Protein AF-A0A2I0DXI6-F1 (afdb_monomer_lite)

pLDDT: mean 88.18, std 17.05, range [41.16, 98.56]

Sequence (54 aa):
MS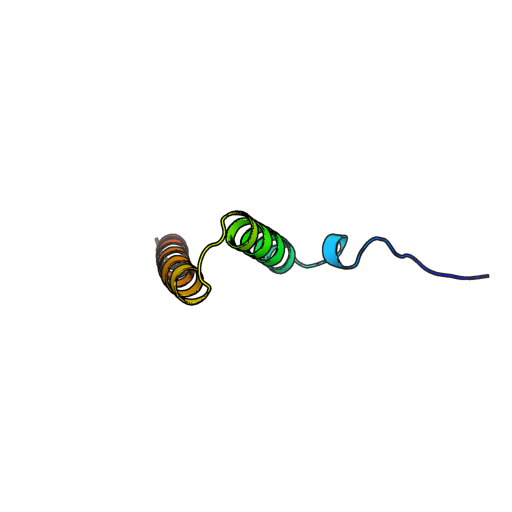DGNNESGLAAAPAEVKLAVDLIFLLESNNIAPEVALAALKIVSADLESKLTA

Foldseek 3Di:
DDDDDPPPVLVVDDPVVVVVVVLVVVCVVVVHDPVRSVVVVVVVVVVVVVVVVD

Radius of gyration: 16.05 Å; chains: 1; bounding box: 28×40×48 Å

Secondary structure (DSSP, 8-state):
------S-TTTTS-HHHHHHHHHHHHHHHTT--HHHHHHHHHHHHHHHHHHHH-

Structure (mmCIF, N/CA/C/O backbone):
data_AF-A0A2I0DXI6-F1
#
_entry.id   AF-A0A2I0DXI6-F1
#
loop_
_atom_site.group_PDB
_atom_site.id
_atom_site.type_symbol
_atom_site.label_atom_id
_atom_site.label_alt_id
_atom_site.label_comp_id
_atom_site.label_asym_id
_atom_site.label_entity_id
_atom_site.label_seq_id
_atom_site.pdbx_PDB_ins_code
_atom_site.Cartn_x
_atom_site.Cartn_y
_atom_site.Cartn_z
_atom_site.occupancy
_atom_site.B_iso_or_equiv
_atom_site.auth_seq_id
_atom_site.auth_comp_id
_atom_site.auth_asym_id
_atom_site.auth_atom_id
_atom_site.pdbx_PDB_model_num
ATOM 1 N N . MET A 1 1 ? -0.172 29.294 -30.915 1.00 41.16 1 MET A N 1
ATOM 2 C CA . MET A 1 1 ? -0.866 28.011 -31.149 1.00 41.16 1 MET A CA 1
ATOM 3 C C . MET A 1 1 ? -0.003 26.945 -30.492 1.00 41.16 1 MET A C 1
ATOM 5 O O . MET A 1 1 ? 1.167 26.904 -30.840 1.00 41.16 1 MET A O 1
ATOM 9 N N . SER A 1 2 ? -0.398 26.504 -29.289 1.00 49.09 2 SER A N 1
ATOM 10 C CA . SER A 1 2 ? -0.793 25.106 -28.970 1.00 49.09 2 SER A CA 1
ATOM 11 C C . SER A 1 2 ? 0.365 24.144 -29.254 1.00 49.09 2 SER A C 1
ATOM 13 O O . SER A 1 2 ?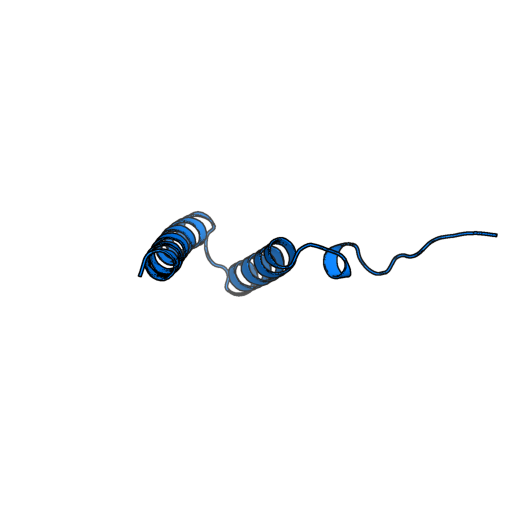 0.786 24.061 -30.395 1.00 49.09 2 SER A O 1
ATOM 15 N N . ASP A 1 3 ? 1.032 23.544 -28.268 1.00 46.56 3 ASP A N 1
ATOM 16 C CA . ASP A 1 3 ? 0.496 22.578 -27.297 1.00 46.56 3 ASP A CA 1
ATOM 17 C C . ASP A 1 3 ? 1.252 22.707 -25.955 1.00 46.56 3 ASP A C 1
ATOM 19 O O . ASP A 1 3 ? 2.452 22.943 -25.931 1.00 46.56 3 ASP A O 1
ATOM 23 N N . GLY A 1 4 ? 0.626 22.691 -24.781 1.00 52.06 4 GLY A N 1
ATOM 24 C CA . GLY A 1 4 ? -0.172 21.584 -24.266 1.00 52.06 4 GLY A CA 1
ATOM 25 C C . GLY A 1 4 ? 0.535 21.074 -23.005 1.00 52.06 4 GLY A C 1
ATOM 26 O O . GLY A 1 4 ? 1.527 20.358 -23.080 1.00 52.06 4 GLY A O 1
ATOM 27 N N . ASN A 1 5 ? 0.054 21.547 -21.861 1.00 57.03 5 ASN A N 1
ATOM 28 C CA . ASN A 1 5 ? 0.518 21.300 -20.500 1.00 57.03 5 ASN A CA 1
ATOM 29 C C . ASN A 1 5 ? 0.908 19.822 -20.244 1.00 57.03 5 ASN A C 1
ATOM 31 O O . ASN A 1 5 ? 0.037 18.988 -20.018 1.00 57.03 5 ASN A O 1
ATOM 35 N N . ASN A 1 6 ? 2.205 19.496 -20.270 1.00 55.81 6 ASN A N 1
ATOM 36 C CA . ASN A 1 6 ? 2.751 18.211 -19.811 1.00 55.81 6 ASN A CA 1
ATOM 37 C C . ASN A 1 6 ? 3.379 18.372 -18.418 1.00 55.81 6 ASN A C 1
ATOM 39 O O . ASN A 1 6 ? 4.475 17.882 -18.154 1.00 55.81 6 ASN A O 1
ATOM 43 N N . GLU A 1 7 ? 2.689 19.058 -17.507 1.00 53.50 7 GLU A N 1
ATOM 44 C CA . GLU A 1 7 ? 2.928 18.850 -16.081 1.00 53.50 7 GLU A CA 1
ATOM 45 C C . GLU A 1 7 ? 2.365 17.470 -15.729 1.00 53.50 7 GLU A C 1
ATOM 47 O O . GLU A 1 7 ? 1.214 17.324 -15.331 1.00 53.50 7 GLU A O 1
ATOM 52 N N . SER A 1 8 ? 3.176 16.4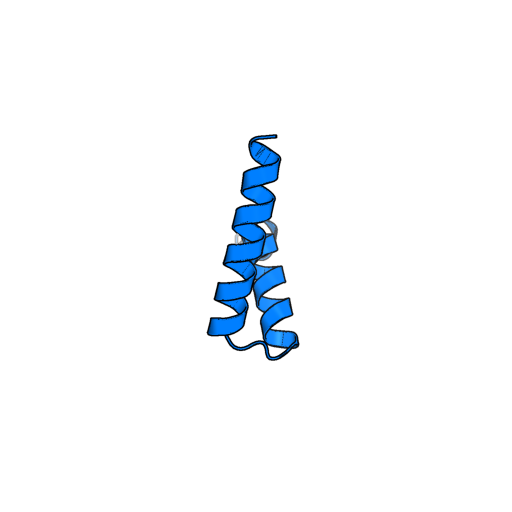52 -16.031 1.00 58.41 8 SER A N 1
ATOM 53 C CA . SER A 1 8 ? 3.234 15.118 -15.438 1.00 58.41 8 SER A CA 1
ATOM 54 C C . SER A 1 8 ? 1.915 14.676 -14.806 1.00 58.41 8 SER A C 1
ATOM 56 O O . SER A 1 8 ? 1.641 15.060 -13.677 1.00 58.41 8 SER A O 1
ATOM 58 N N . GLY A 1 9 ? 1.110 13.840 -15.471 1.00 62.41 9 GLY A N 1
ATOM 59 C CA . GLY A 1 9 ? -0.218 13.428 -14.974 1.00 62.41 9 GLY A CA 1
ATOM 60 C C . GLY A 1 9 ? -0.262 12.930 -13.516 1.00 62.41 9 GLY A C 1
ATOM 61 O O . GLY A 1 9 ? -1.304 13.009 -12.872 1.00 62.41 9 GLY A O 1
ATOM 62 N N . LEU A 1 10 ? 0.877 12.509 -12.953 1.00 70.56 10 LEU A N 1
ATOM 63 C CA . LEU A 1 10 ? 1.036 12.207 -11.532 1.00 70.56 10 LEU A CA 1
ATOM 64 C C . LEU A 1 10 ? 0.938 13.441 -10.610 1.00 70.56 10 LEU A C 1
ATOM 66 O O . LEU A 1 10 ? 0.372 13.332 -9.533 1.00 70.56 10 LEU A O 1
ATOM 70 N N . ALA A 1 11 ? 1.421 14.621 -11.006 1.00 74.31 11 ALA A N 1
ATOM 71 C CA . ALA A 1 11 ? 1.343 15.861 -10.224 1.00 74.31 11 ALA A CA 1
ATOM 72 C C . ALA A 1 11 ? -0.103 16.357 -10.043 1.00 74.31 11 ALA A C 1
ATOM 74 O O . ALA A 1 11 ? -0.440 16.902 -8.990 1.00 74.31 11 ALA A O 1
ATOM 75 N N . ALA A 1 12 ? -0.977 16.094 -11.018 1.00 84.62 12 ALA A N 1
ATOM 76 C CA . ALA A 1 12 ? -2.408 16.396 -10.953 1.00 84.62 12 ALA A CA 1
ATOM 77 C C . ALA A 1 12 ? -3.264 15.241 -10.386 1.00 84.62 12 ALA A C 1
ATOM 79 O O . ALA A 1 12 ? -4.468 15.410 -10.208 1.00 84.62 12 ALA A O 1
ATOM 80 N N . ALA A 1 13 ? -2.672 1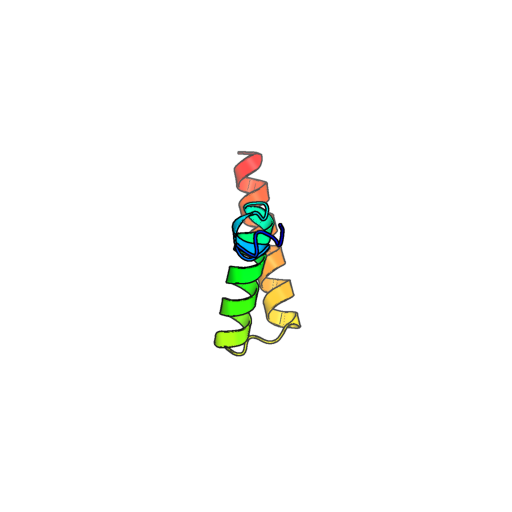4.077 -10.093 1.00 90.94 13 ALA A N 1
ATOM 81 C CA . ALA A 1 13 ? -3.417 12.915 -9.619 1.00 90.94 13 ALA A CA 1
ATOM 82 C C . ALA A 1 13 ? -3.976 13.106 -8.188 1.00 90.94 13 ALA A C 1
ATOM 84 O O . ALA A 1 13 ? -3.399 13.868 -7.394 1.00 90.94 13 ALA A O 1
ATOM 85 N N . PRO A 1 14 ? -5.066 12.392 -7.836 1.00 95.38 14 PRO A N 1
ATOM 86 C CA . PRO A 1 14 ? -5.555 12.299 -6.462 1.00 95.38 14 PRO A CA 1
ATOM 87 C C . PRO A 1 14 ? -4.458 11.854 -5.483 1.00 95.38 14 PRO A C 1
ATOM 89 O O . PRO A 1 14 ? -3.506 11.164 -5.865 1.00 95.38 14 PRO A O 1
ATOM 92 N N . ALA A 1 15 ? -4.574 12.263 -4.219 1.00 93.94 15 ALA A N 1
ATOM 93 C CA . ALA A 1 15 ? -3.541 12.029 -3.208 1.00 93.94 15 ALA A CA 1
ATOM 94 C C . ALA A 1 15 ? -3.284 10.531 -2.975 1.00 93.94 15 ALA A C 1
ATOM 96 O O . ALA A 1 15 ? -2.137 10.107 -2.862 1.00 93.94 15 ALA A O 1
ATOM 97 N N . GLU A 1 16 ? -4.344 9.727 -2.983 1.00 95.00 16 GLU A N 1
ATOM 98 C CA . GLU A 1 16 ? -4.308 8.273 -2.867 1.00 95.00 16 GLU A CA 1
ATOM 99 C C . GLU A 1 16 ? -3.570 7.608 -4.035 1.00 95.00 16 GLU A C 1
ATOM 101 O O . GLU A 1 16 ? -2.831 6.647 -3.830 1.00 95.00 16 GLU A O 1
ATOM 106 N N . VAL A 1 17 ? -3.696 8.155 -5.248 1.00 95.06 17 VAL A N 1
ATOM 107 C CA . VAL A 1 17 ? -3.006 7.638 -6.438 1.00 95.06 17 VAL A CA 1
ATOM 108 C C . VAL A 1 17 ? -1.515 7.948 -6.358 1.00 95.06 17 VAL A C 1
ATOM 110 O O . VAL A 1 17 ? -0.697 7.068 -6.610 1.00 95.06 17 VAL A O 1
ATOM 113 N N . LYS A 1 18 ? -1.152 9.174 -5.963 1.00 95.12 18 LYS A N 1
ATOM 114 C CA . LYS A 1 18 ? 0.252 9.567 -5.751 1.00 95.12 18 LYS A CA 1
ATOM 115 C C . LYS A 1 18 ? 0.921 8.679 -4.707 1.00 95.12 18 LYS A C 1
ATOM 117 O O . LYS A 1 18 ? 1.964 8.098 -4.980 1.00 95.12 18 LYS A O 1
ATOM 122 N N . LEU A 1 19 ? 0.265 8.504 -3.560 1.00 96.38 19 LEU A N 1
ATOM 123 C CA . LEU A 1 19 ? 0.779 7.665 -2.484 1.00 96.38 19 LEU A CA 1
ATOM 124 C C . LEU A 1 19 ? 0.916 6.200 -2.914 1.00 96.38 19 LEU A C 1
ATOM 126 O O . LEU A 1 19 ? 1.904 5.558 -2.571 1.00 96.38 19 LEU A O 1
ATOM 130 N N . ALA A 1 20 ? -0.036 5.663 -3.682 1.00 96.44 20 ALA A N 1
ATOM 131 C CA . ALA A 1 20 ? 0.076 4.306 -4.209 1.00 96.44 20 ALA A CA 1
ATOM 132 C C . ALA A 1 20 ? 1.309 4.146 -5.114 1.00 96.44 20 ALA A C 1
ATOM 134 O O . ALA A 1 20 ? 2.020 3.151 -4.994 1.00 96.44 20 ALA A O 1
ATOM 135 N N . VAL A 1 21 ? 1.598 5.130 -5.973 1.00 96.56 21 VAL A N 1
ATOM 136 C CA . VAL A 1 21 ? 2.802 5.129 -6.820 1.00 96.56 21 VAL A CA 1
ATOM 137 C C . VAL A 1 21 ? 4.076 5.177 -5.974 1.00 96.56 21 VAL A C 1
ATOM 139 O O . VAL A 1 21 ? 4.980 4.375 -6.205 1.00 96.56 21 VAL A O 1
ATOM 142 N N . ASP A 1 22 ? 4.129 6.047 -4.964 1.00 96.75 22 ASP A N 1
ATOM 143 C CA . ASP A 1 22 ? 5.281 6.144 -4.059 1.00 96.75 22 ASP A CA 1
ATOM 144 C C . ASP A 1 22 ? 5.517 4.831 -3.292 1.00 96.75 22 ASP A C 1
ATOM 146 O O . ASP A 1 22 ? 6.653 4.373 -3.153 1.00 96.75 22 ASP A O 1
ATOM 150 N N . LEU A 1 23 ? 4.442 4.184 -2.828 1.00 97.75 23 LEU A N 1
ATOM 151 C CA . LEU A 1 23 ? 4.511 2.894 -2.142 1.00 97.75 23 LEU A CA 1
ATOM 152 C C . LEU A 1 23 ? 4.985 1.773 -3.071 1.00 97.75 23 LEU A C 1
ATOM 154 O O . LEU A 1 23 ? 5.820 0.970 -2.660 1.00 97.75 23 LEU A O 1
ATOM 158 N N . ILE A 1 24 ? 4.497 1.719 -4.314 1.00 97.06 24 ILE A N 1
ATOM 159 C CA . ILE A 1 24 ? 4.961 0.745 -5.315 1.00 97.06 24 ILE A CA 1
ATOM 160 C C . ILE A 1 24 ? 6.459 0.928 -5.560 1.00 97.06 24 ILE A C 1
ATOM 162 O O . ILE A 1 24 ? 7.217 -0.034 -5.439 1.00 97.06 24 ILE A O 1
ATOM 166 N N . PHE A 1 25 ? 6.898 2.165 -5.804 1.00 97.56 25 PHE A N 1
ATOM 167 C CA . PHE A 1 25 ? 8.310 2.476 -6.005 1.00 97.56 25 PHE A CA 1
ATOM 168 C C . PHE A 1 25 ? 9.174 2.043 -4.812 1.00 97.56 25 PHE A C 1
ATOM 170 O O . PHE A 1 25 ? 10.238 1.448 -4.996 1.00 97.56 25 PHE A O 1
ATOM 177 N N . LEU A 1 26 ? 8.717 2.299 -3.581 1.00 98.19 26 LEU A N 1
ATOM 178 C CA . LEU A 1 26 ? 9.417 1.882 -2.367 1.00 98.19 26 LEU A CA 1
ATOM 179 C C . LEU A 1 26 ? 9.550 0.354 -2.275 1.00 98.19 26 LEU A C 1
ATOM 181 O O . LEU A 1 26 ? 10.628 -0.147 -1.952 1.00 98.19 26 LEU A O 1
ATOM 185 N N . LEU A 1 27 ? 8.477 -0.386 -2.555 1.00 98.44 27 LEU A N 1
ATOM 186 C CA . LEU A 1 27 ? 8.465 -1.850 -2.494 1.00 98.44 27 LEU A CA 1
ATOM 187 C C . LEU A 1 27 ? 9.392 -2.467 -3.549 1.00 98.44 27 LEU A C 1
ATOM 189 O O . LEU A 1 27 ? 10.179 -3.360 -3.232 1.00 98.44 27 LEU A O 1
ATOM 193 N N . GLU A 1 28 ? 9.350 -1.952 -4.777 1.00 97.88 28 GLU A N 1
ATOM 194 C CA . GLU A 1 28 ? 10.213 -2.396 -5.874 1.00 9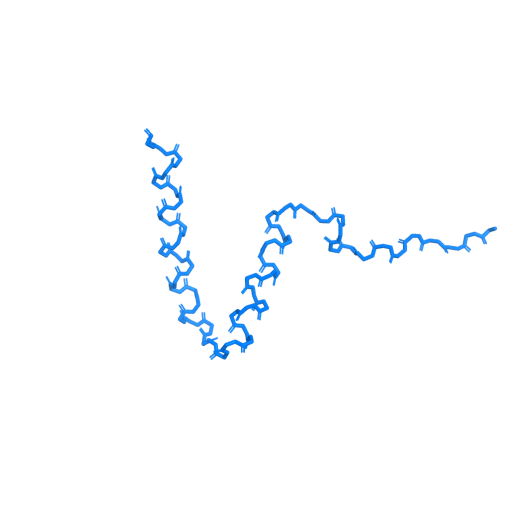7.88 28 GLU A CA 1
ATOM 195 C C . GLU A 1 28 ? 11.689 -2.088 -5.595 1.00 97.88 28 GLU A C 1
ATOM 197 O O . GLU A 1 28 ? 12.543 -2.960 -5.765 1.00 97.88 28 GLU A O 1
ATOM 202 N N . SER A 1 29 ? 11.987 -0.887 -5.083 1.00 98.31 29 SER A N 1
ATOM 203 C CA . SER A 1 29 ? 13.355 -0.458 -4.747 1.00 98.31 29 SER A CA 1
ATOM 204 C C . SER A 1 29 ? 13.996 -1.299 -3.643 1.00 98.31 29 SER A C 1
ATOM 206 O O . SER A 1 29 ? 15.218 -1.358 -3.544 1.00 98.31 29 SER A O 1
ATOM 208 N N . ASN A 1 30 ? 13.178 -1.949 -2.811 1.00 98.31 30 ASN A N 1
ATOM 209 C CA . ASN A 1 30 ? 13.622 -2.868 -1.764 1.00 98.31 30 ASN A CA 1
ATOM 210 C C . ASN A 1 30 ? 13.500 -4.347 -2.176 1.00 98.31 30 ASN A C 1
ATOM 212 O O . ASN A 1 30 ? 13.634 -5.226 -1.326 1.00 98.31 30 ASN A O 1
ATOM 216 N N . ASN A 1 31 ? 13.239 -4.635 -3.458 1.00 98.31 31 ASN A N 1
ATOM 217 C CA . ASN A 1 31 ? 13.095 -5.988 -4.003 1.00 98.31 31 ASN A CA 1
ATOM 218 C C . ASN A 1 31 ? 12.070 -6.852 -3.244 1.00 98.31 31 ASN A C 1
ATOM 220 O O . ASN A 1 31 ? 12.247 -8.065 -3.098 1.00 98.31 31 ASN A O 1
ATOM 224 N N . ILE A 1 32 ? 10.992 -6.240 -2.747 1.00 98.31 32 ILE A N 1
ATOM 225 C CA . ILE A 1 32 ? 9.940 -6.961 -2.030 1.00 98.31 32 ILE A CA 1
ATOM 226 C C . ILE A 1 32 ? 9.111 -7.765 -3.033 1.00 98.31 32 ILE A C 1
ATOM 228 O O . ILE A 1 32 ? 8.594 -7.221 -4.007 1.00 98.31 32 ILE A O 1
ATOM 232 N N . ALA A 1 33 ? 8.961 -9.068 -2.781 1.00 98.38 33 ALA A N 1
ATOM 233 C CA . ALA A 1 33 ? 8.122 -9.928 -3.609 1.00 98.38 33 ALA A CA 1
ATOM 234 C C . ALA A 1 33 ? 6.657 -9.435 -3.596 1.00 98.38 33 ALA A C 1
ATOM 236 O O . ALA A 1 33 ? 6.144 -9.121 -2.512 1.00 98.38 33 ALA A O 1
ATOM 237 N N . PRO A 1 34 ? 5.955 -9.392 -4.745 1.00 97.88 34 PRO A N 1
ATOM 238 C CA . PRO A 1 34 ? 4.585 -8.884 -4.823 1.00 97.88 34 PRO A CA 1
ATOM 239 C C . PRO A 1 34 ? 3.616 -9.550 -3.839 1.00 97.88 34 PRO A C 1
ATOM 241 O O . PRO A 1 34 ? 2.772 -8.884 -3.246 1.00 97.88 34 PRO A O 1
ATOM 244 N N . GLU A 1 35 ? 3.753 -10.854 -3.602 1.00 98.44 35 GLU A N 1
ATOM 245 C CA . GLU A 1 35 ? 2.906 -11.610 -2.678 1.00 98.44 35 GLU A CA 1
ATOM 246 C C . GLU A 1 35 ? 3.101 -11.151 -1.227 1.00 98.44 35 GLU A C 1
ATOM 248 O O . GLU A 1 35 ? 2.134 -11.031 -0.470 1.00 98.44 35 GLU A O 1
ATOM 253 N N . VAL A 1 36 ? 4.347 -10.848 -0.851 1.00 98.44 36 VAL A N 1
ATOM 254 C CA . VAL A 1 36 ? 4.701 -10.315 0.472 1.00 98.44 36 VAL A CA 1
ATOM 255 C C . VAL A 1 36 ? 4.193 -8.882 0.615 1.00 98.44 36 VAL A C 1
ATOM 257 O O . VAL A 1 36 ? 3.581 -8.554 1.631 1.00 98.44 36 VAL A O 1
ATOM 260 N N . ALA A 1 37 ? 4.380 -8.048 -0.412 1.00 98.25 37 ALA A N 1
ATOM 261 C CA . ALA A 1 37 ? 3.863 -6.683 -0.442 1.00 98.25 37 ALA A CA 1
ATOM 262 C C . ALA A 1 37 ? 2.336 -6.651 -0.272 1.00 98.25 37 ALA A C 1
ATOM 264 O O . ALA A 1 37 ? 1.822 -5.925 0.575 1.00 98.25 37 ALA A O 1
ATOM 265 N N . LEU A 1 38 ? 1.606 -7.489 -1.013 1.00 98.44 38 LEU A N 1
ATOM 266 C CA . LEU A 1 38 ? 0.150 -7.597 -0.907 1.00 98.44 38 LEU A CA 1
ATOM 267 C C . LEU A 1 38 ? -0.300 -8.061 0.484 1.00 98.44 38 LEU A C 1
ATOM 269 O O . LEU A 1 38 ? -1.286 -7.545 1.010 1.00 98.44 38 LEU A O 1
ATOM 273 N N . ALA A 1 39 ? 0.402 -9.019 1.096 1.00 98.56 39 ALA A N 1
ATOM 274 C CA . ALA A 1 39 ? 0.101 -9.456 2.457 1.00 98.56 39 ALA A CA 1
ATOM 275 C C . ALA A 1 39 ? 0.319 -8.328 3.483 1.00 98.56 39 ALA A C 1
ATOM 277 O O . ALA A 1 39 ? -0.538 -8.109 4.338 1.00 98.56 39 ALA A O 1
ATOM 278 N N . ALA A 1 40 ? 1.416 -7.575 3.364 1.00 98.44 40 ALA A N 1
ATOM 279 C CA . ALA A 1 40 ? 1.705 -6.434 4.230 1.00 98.44 40 ALA A CA 1
ATOM 280 C C . ALA A 1 40 ? 0.682 -5.297 4.057 1.00 98.44 40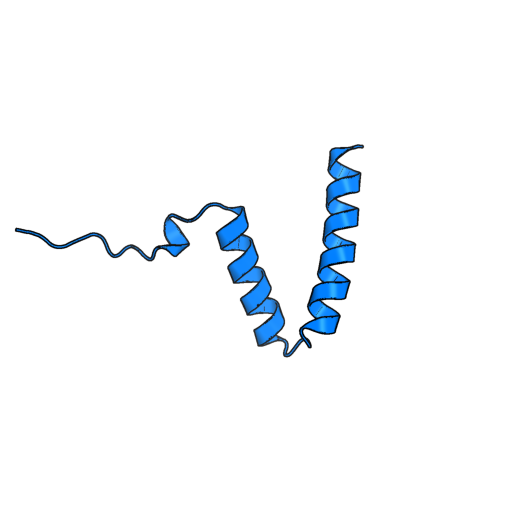 ALA A C 1
ATOM 282 O O . ALA A 1 40 ? 0.170 -4.776 5.047 1.00 98.44 40 ALA A O 1
ATOM 283 N N . LEU A 1 41 ? 0.320 -4.954 2.817 1.00 98.06 41 LEU A N 1
ATOM 284 C CA . LEU A 1 41 ? -0.668 -3.909 2.528 1.00 98.06 41 LEU A CA 1
ATOM 285 C C . LEU A 1 41 ? -2.054 -4.239 3.100 1.00 98.06 41 LEU A C 1
ATOM 287 O O . LEU A 1 41 ? -2.744 -3.333 3.558 1.00 98.06 41 LEU A O 1
ATOM 291 N N . LYS A 1 42 ? -2.448 -5.520 3.159 1.00 98.44 42 LYS A N 1
ATOM 292 C CA . LYS A 1 42 ? -3.687 -5.939 3.845 1.00 98.44 42 LYS A CA 1
ATOM 293 C C . LYS A 1 42 ? -3.655 -5.643 5.345 1.00 98.44 42 LYS A C 1
ATOM 295 O O . LYS A 1 42 ? -4.659 -5.203 5.894 1.00 98.44 42 LYS A O 1
ATOM 300 N N . ILE A 1 43 ? -2.513 -5.868 5.997 1.00 98.44 43 ILE A N 1
ATOM 301 C CA . ILE A 1 43 ? -2.334 -5.560 7.424 1.00 98.44 43 ILE A CA 1
ATOM 302 C C . ILE A 1 43 ? -2.422 -4.047 7.646 1.00 98.44 43 ILE A C 1
ATOM 304 O O . ILE A 1 43 ? -3.135 -3.602 8.541 1.00 98.44 43 ILE A O 1
ATOM 308 N N . VAL A 1 44 ? -1.746 -3.260 6.803 1.00 97.88 44 VAL A N 1
ATOM 309 C CA . VAL A 1 44 ? -1.804 -1.791 6.852 1.00 97.88 44 VAL A CA 1
ATOM 310 C C . VAL A 1 44 ? -3.234 -1.286 6.642 1.00 97.88 44 VAL A C 1
ATOM 312 O O . VAL A 1 44 ? -3.683 -0.439 7.408 1.00 97.88 44 VAL A O 1
ATOM 315 N N . SER A 1 45 ? -3.968 -1.826 5.660 1.00 97.31 45 SER A N 1
ATOM 316 C CA . SER A 1 45 ? -5.378 -1.470 5.418 1.00 97.31 45 SER A CA 1
ATOM 317 C C . SER A 1 45 ? -6.225 -1.692 6.667 1.00 97.31 45 SER A C 1
ATOM 319 O O . SER A 1 45 ? -6.904 -0.773 7.110 1.00 97.31 45 SER A O 1
ATOM 321 N N . ALA A 1 46 ? -6.123 -2.872 7.287 1.00 98.06 46 ALA A N 1
ATOM 322 C CA . ALA A 1 46 ? -6.888 -3.205 8.485 1.00 98.06 46 ALA A CA 1
ATOM 323 C C . ALA A 1 46 ? -6.572 -2.278 9.680 1.00 98.06 46 ALA A C 1
ATOM 325 O O . ALA A 1 46 ? -7.481 -1.878 10.407 1.00 98.06 46 ALA A O 1
ATOM 326 N N . ASP A 1 47 ? -5.302 -1.903 9.880 1.00 98.25 47 ASP A N 1
ATOM 327 C CA . ASP A 1 47 ? -4.903 -0.943 10.922 1.00 98.25 47 ASP A CA 1
ATOM 328 C C . ASP A 1 47 ? -5.508 0.450 10.678 1.00 98.25 47 ASP A C 1
ATOM 330 O O . ASP A 1 47 ? -6.085 1.044 11.594 1.00 98.25 47 ASP A O 1
ATOM 334 N N . LEU A 1 48 ? -5.438 0.947 9.438 1.00 97.94 48 LEU A N 1
ATOM 335 C CA . LEU A 1 48 ? -6.022 2.233 9.047 1.00 97.94 48 LEU A CA 1
ATOM 336 C C . LEU A 1 48 ? -7.548 2.232 9.178 1.00 97.94 48 LEU A C 1
ATOM 338 O O . LEU A 1 48 ? -8.106 3.183 9.719 1.00 97.94 48 LEU A O 1
ATOM 342 N N . GLU A 1 49 ? -8.217 1.163 8.747 1.00 97.50 49 GLU A N 1
ATOM 343 C CA . GLU A 1 49 ? -9.663 0.984 8.909 1.00 97.50 49 GLU A CA 1
ATOM 344 C C . GLU A 1 49 ? -10.069 1.030 10.386 1.00 97.50 49 GLU A C 1
ATOM 346 O O . GLU A 1 49 ? -11.016 1.737 10.733 1.00 97.50 49 GLU A O 1
ATOM 351 N N . SER A 1 50 ? -9.316 0.367 11.275 1.00 97.75 50 SER A N 1
ATOM 352 C CA . SER A 1 50 ? -9.604 0.401 12.716 1.00 97.75 50 SER A CA 1
ATOM 353 C C . SER A 1 50 ? -9.576 1.826 13.283 1.00 97.75 50 SER A C 1
ATOM 355 O O . SER A 1 50 ? -10.435 2.189 14.087 1.00 97.75 50 SER A O 1
ATOM 357 N N . LYS A 1 51 ? -8.649 2.663 12.796 1.00 97.12 51 LYS A N 1
ATOM 358 C CA . LYS A 1 51 ? -8.482 4.065 13.208 1.00 97.12 51 LYS A CA 1
ATOM 359 C C . LYS A 1 51 ? -9.586 4.985 12.695 1.00 97.12 51 LYS A C 1
ATOM 361 O O . LYS A 1 51 ? -9.782 6.045 13.274 1.00 97.12 51 LYS A O 1
ATOM 366 N N . LEU A 1 52 ? -10.298 4.610 11.631 1.00 96.38 52 LEU A N 1
ATOM 367 C CA . LEU A 1 52 ? -11.457 5.366 11.140 1.00 96.38 52 LEU A CA 1
ATOM 368 C C . LEU A 1 52 ? -12.724 5.097 11.961 1.00 96.38 52 LEU A C 1
ATOM 370 O O . LEU A 1 52 ? -13.666 5.885 11.911 1.00 96.38 52 LEU A O 1
ATOM 374 N N . THR A 1 53 ? -12.759 3.975 12.683 1.00 91.12 53 THR A N 1
ATOM 375 C CA . THR A 1 53 ? -13.908 3.540 13.494 1.00 91.12 53 THR A CA 1
ATOM 376 C C . THR A 1 53 ? -13.735 3.761 14.999 1.00 91.12 53 THR A C 1
ATOM 378 O O . THR A 1 53 ? -14.668 3.484 15.753 1.00 91.12 53 THR A O 1
ATOM 381 N N . ALA A 1 54 ? -12.554 4.217 15.426 1.00 73.62 54 ALA A N 1
ATOM 382 C CA . ALA A 1 54 ? -12.200 4.520 16.814 1.00 73.62 54 ALA A CA 1
ATOM 383 C C . ALA A 1 54 ? -12.491 5.986 17.161 1.00 73.62 54 ALA A C 1
ATOM 385 O O . ALA A 1 54 ? -12.929 6.229 18.308 1.00 73.62 54 ALA A O 1
#